Protein AF-A0A6G3MNT5-F1 (afdb_monomer_lite)

Structure (mmCIF, N/CA/C/O backbone):
data_AF-A0A6G3MNT5-F1
#
_entry.id   AF-A0A6G3MNT5-F1
#
loop_
_atom_site.group_PDB
_atom_site.id
_atom_site.type_symbol
_atom_site.label_atom_id
_atom_site.label_alt_id
_atom_site.label_comp_id
_atom_site.label_asym_id
_atom_site.label_entity_id
_atom_site.label_seq_id
_atom_site.pdbx_PDB_ins_code
_atom_site.Cartn_x
_atom_site.Cartn_y
_atom_site.Cartn_z
_atom_site.occupancy
_atom_site.B_iso_or_equiv
_atom_site.auth_seq_id
_atom_site.auth_comp_id
_atom_site.auth_asym_id
_atom_site.auth_atom_id
_atom_site.pdbx_PDB_model_num
ATOM 1 N N . GLY A 1 1 ? 2.084 -15.797 -32.235 1.00 76.75 1 GLY A N 1
ATOM 2 C CA . GLY A 1 1 ? 3.325 -15.262 -31.665 1.00 76.75 1 GLY A CA 1
ATOM 3 C C . GLY A 1 1 ? 3.982 -14.404 -32.711 1.00 76.75 1 GLY A C 1
ATOM 4 O O . GLY A 1 1 ? 4.496 -14.958 -33.673 1.00 76.75 1 GLY A O 1
ATOM 5 N N . LEU A 1 2 ? 3.894 -13.088 -32.563 1.00 87.75 2 LEU A N 1
ATOM 6 C CA . LEU A 1 2 ? 4.613 -12.113 -33.373 1.00 87.75 2 LEU A CA 1
ATOM 7 C C . LEU A 1 2 ? 5.985 -11.887 -32.730 1.00 87.75 2 LEU A C 1
ATOM 9 O O . LEU A 1 2 ? 6.063 -11.615 -31.535 1.00 87.75 2 LEU A O 1
ATOM 13 N N . VAL A 1 3 ? 7.059 -12.031 -33.503 1.00 92.75 3 VAL A N 1
ATOM 14 C CA . VAL A 1 3 ? 8.425 -11.760 -33.036 1.00 92.75 3 VAL A CA 1
ATOM 15 C C . VAL A 1 3 ? 9.009 -10.653 -33.894 1.00 92.75 3 VAL A C 1
ATOM 17 O O . VAL A 1 3 ? 9.014 -10.753 -35.120 1.00 92.75 3 VAL A O 1
ATOM 20 N N . SER A 1 4 ? 9.489 -9.602 -33.244 1.00 93.50 4 SER A N 1
ATOM 21 C CA . SER A 1 4 ? 9.986 -8.396 -33.906 1.00 93.50 4 SER A CA 1
ATOM 22 C C . SER A 1 4 ? 11.153 -7.804 -33.129 1.00 93.50 4 SER A C 1
ATOM 24 O O . SER A 1 4 ? 11.095 -7.691 -31.904 1.00 93.50 4 SER A O 1
ATOM 26 N N . GLU A 1 5 ? 12.201 -7.404 -33.842 1.00 94.25 5 GLU A N 1
ATOM 27 C CA . GLU A 1 5 ? 13.325 -6.664 -33.274 1.00 94.25 5 GLU A CA 1
ATOM 28 C C . GLU A 1 5 ? 13.074 -5.160 -33.405 1.00 94.25 5 GLU A C 1
ATOM 30 O O . GLU A 1 5 ? 12.758 -4.662 -34.486 1.00 94.25 5 GLU A O 1
ATOM 35 N N . TYR A 1 6 ? 13.249 -4.434 -32.305 1.00 92.44 6 TYR A N 1
ATOM 36 C CA . TYR A 1 6 ? 13.182 -2.981 -32.263 1.00 92.44 6 TYR A CA 1
ATOM 37 C C . TYR A 1 6 ? 14.503 -2.418 -31.753 1.00 92.44 6 TYR A C 1
ATOM 39 O O . TYR A 1 6 ? 15.073 -2.904 -30.777 1.00 92.44 6 TYR A O 1
ATOM 47 N N . HIS A 1 7 ? 14.968 -1.362 -32.411 1.00 91.44 7 HIS A N 1
ATOM 48 C CA . HIS A 1 7 ? 16.124 -0.594 -31.968 1.00 91.44 7 HIS A CA 1
ATOM 49 C C . HIS A 1 7 ? 15.609 0.589 -31.148 1.00 91.44 7 HIS A C 1
ATOM 51 O O . HIS A 1 7 ? 14.865 1.424 -31.667 1.00 91.44 7 HIS A O 1
ATOM 57 N N . LEU A 1 8 ? 15.967 0.638 -29.867 1.00 87.19 8 LEU A N 1
ATOM 58 C CA . LEU A 1 8 ? 15.614 1.730 -28.964 1.00 87.19 8 LEU A CA 1
ATOM 59 C C . LEU A 1 8 ? 16.914 2.404 -28.521 1.00 87.19 8 LEU A C 1
ATOM 61 O O . LEU A 1 8 ? 17.626 1.905 -27.653 1.00 87.19 8 LEU A O 1
ATOM 65 N N . GLY A 1 9 ? 17.243 3.533 -29.152 1.00 85.06 9 GLY A N 1
ATOM 66 C CA . GLY A 1 9 ? 18.557 4.157 -28.997 1.00 85.06 9 GLY A CA 1
ATOM 67 C C . GLY A 1 9 ? 19.651 3.292 -29.625 1.00 85.06 9 GLY A C 1
ATOM 68 O O . GLY A 1 9 ? 19.526 2.878 -30.775 1.00 85.06 9 GLY A O 1
ATOM 69 N N . GLU A 1 10 ? 20.713 3.017 -28.869 1.00 87.38 10 GLU A N 1
ATOM 70 C CA . GLU A 1 10 ? 21.821 2.152 -29.304 1.00 87.38 10 GLU A CA 1
ATOM 71 C C . GLU A 1 10 ? 21.590 0.666 -28.975 1.00 87.38 10 GLU A C 1
ATOM 73 O O . GLU A 1 10 ? 22.354 -0.197 -29.407 1.00 87.38 10 GLU A O 1
ATOM 78 N N . GLU A 1 11 ? 20.527 0.349 -28.232 1.00 88.38 11 GLU A N 1
ATOM 79 C CA . GLU A 1 11 ? 20.225 -1.007 -27.785 1.00 88.38 11 GLU A CA 1
ATOM 80 C C . GLU A 1 11 ? 19.181 -1.687 -28.681 1.00 88.38 11 GLU A C 1
ATOM 82 O O . GLU A 1 11 ? 18.238 -1.070 -29.190 1.00 88.38 11 GLU A O 1
ATOM 87 N N . LYS A 1 12 ? 19.345 -3.001 -28.856 1.00 92.69 12 LYS A N 1
ATOM 88 C CA . LYS A 1 12 ? 18.417 -3.850 -29.606 1.00 92.69 12 LYS A CA 1
ATOM 89 C C . LYS A 1 12 ? 17.573 -4.675 -28.652 1.00 92.69 12 LYS A C 1
ATOM 91 O O . LYS A 1 12 ? 18.104 -5.390 -27.804 1.00 92.69 12 LYS A O 1
ATOM 96 N N . PHE A 1 13 ?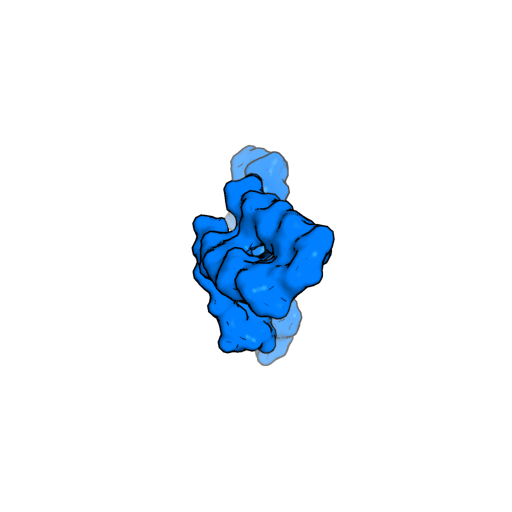 16.263 -4.629 -28.844 1.00 93.38 13 PHE A N 1
ATOM 97 C CA . PHE A 1 13 ? 15.292 -5.374 -28.056 1.00 93.38 13 PHE A CA 1
ATOM 98 C C . PHE A 1 13 ? 14.498 -6.312 -28.958 1.00 93.38 13 PHE A C 1
ATOM 100 O O . PHE A 1 13 ? 13.995 -5.913 -30.005 1.00 93.38 13 PHE A O 1
ATOM 107 N N . THR A 1 14 ? 14.340 -7.564 -28.533 1.00 93.88 14 THR A N 1
ATOM 108 C CA . THR A 1 14 ? 13.429 -8.513 -29.183 1.00 93.88 14 THR A CA 1
ATOM 109 C C . THR A 1 14 ? 12.107 -8.527 -28.433 1.00 93.88 14 THR A C 1
ATOM 111 O O . THR A 1 14 ? 12.057 -8.879 -27.255 1.00 93.88 14 THR A O 1
ATOM 114 N N . PHE A 1 15 ? 11.031 -8.162 -29.119 1.00 92.12 15 PHE A N 1
ATOM 115 C CA . PHE A 1 15 ? 9.678 -8.214 -28.588 1.00 92.12 15 PHE A CA 1
ATOM 116 C C . PHE A 1 15 ? 8.981 -9.473 -29.092 1.00 92.12 15 PHE A C 1
ATOM 118 O O . PHE A 1 15 ? 8.985 -9.766 -30.288 1.00 92.12 15 PHE A O 1
ATOM 125 N N . ILE A 1 16 ? 8.381 -10.209 -28.157 1.00 91.19 16 ILE A N 1
ATOM 126 C CA . ILE A 1 16 ? 7.567 -11.394 -28.422 1.00 91.19 16 ILE A CA 1
ATOM 127 C C . ILE A 1 16 ? 6.144 -11.056 -27.979 1.00 91.19 16 ILE A C 1
ATOM 129 O O . ILE A 1 16 ? 5.886 -10.857 -26.793 1.00 91.19 16 ILE A O 1
ATOM 133 N N . GLN A 1 17 ? 5.236 -10.952 -28.940 1.00 88.06 17 GLN A N 1
ATOM 134 C CA . GLN A 1 17 ? 3.848 -10.525 -28.763 1.00 88.06 17 GLN A CA 1
ATOM 135 C C . GLN A 1 17 ? 2.887 -11.602 -29.293 1.00 88.06 17 GLN A C 1
ATOM 137 O O . GLN A 1 17 ? 3.313 -12.596 -29.887 1.00 88.06 17 GLN A O 1
ATOM 142 N N . ASP A 1 18 ? 1.584 -11.454 -29.046 1.00 86.50 18 ASP A N 1
ATOM 143 C CA . ASP A 1 18 ? 0.533 -12.385 -29.496 1.00 86.50 18 ASP A CA 1
ATOM 144 C C . ASP A 1 18 ? 0.822 -13.862 -29.168 1.00 86.50 18 ASP A C 1
ATOM 146 O O . ASP A 1 18 ? 0.725 -14.762 -30.016 1.00 86.50 18 ASP A O 1
ATOM 150 N N . VAL A 1 19 ? 1.259 -14.119 -27.932 1.00 86.81 19 VAL A N 1
ATOM 151 C CA . VAL A 1 19 ? 1.516 -15.472 -27.426 1.00 86.81 19 VAL A CA 1
ATOM 152 C C . VAL A 1 19 ? 0.182 -16.095 -26.982 1.00 86.81 19 VAL A C 1
ATOM 154 O O . VAL A 1 19 ? -0.470 -15.522 -26.113 1.00 86.81 19 VAL A O 1
ATOM 157 N N . PRO A 1 20 ? -0.226 -17.266 -27.518 1.00 79.06 20 PRO A N 1
ATOM 158 C CA . PRO A 1 20 ? -1.545 -17.862 -27.251 1.00 79.06 20 PRO A CA 1
ATOM 159 C C . PRO A 1 20 ? -1.838 -18.168 -25.775 1.00 79.06 20 PRO A C 1
ATOM 161 O O . PRO A 1 20 ? -2.996 -18.245 -25.383 1.00 79.06 20 PRO A O 1
ATOM 164 N N . LEU A 1 21 ? -0.795 -18.362 -24.961 1.00 74.06 21 LEU A N 1
ATOM 165 C CA . LEU A 1 21 ? -0.896 -18.638 -23.530 1.00 74.06 21 LEU A CA 1
ATOM 166 C C . LEU A 1 21 ? 0.011 -17.668 -22.763 1.00 74.06 21 LEU A C 1
ATOM 168 O O . LEU A 1 21 ? 1.150 -17.983 -22.416 1.00 74.06 21 LEU A O 1
ATOM 172 N N . SER A 1 22 ? -0.470 -16.446 -22.546 1.00 67.94 22 SER A N 1
ATOM 173 C CA . SER A 1 22 ? 0.291 -15.381 -21.888 1.00 67.94 22 SER A CA 1
ATOM 174 C C . SER A 1 22 ? 0.254 -15.525 -20.359 1.00 67.94 22 SER A C 1
ATOM 176 O O . SER A 1 22 ? -0.413 -14.763 -19.664 1.00 67.94 22 SER A O 1
ATOM 178 N N . GLY A 1 23 ? 0.962 -16.523 -19.821 1.00 80.31 23 GLY A N 1
ATOM 179 C CA . GLY A 1 23 ? 1.180 -16.673 -18.371 1.00 80.31 23 GLY A CA 1
ATOM 180 C C . GLY A 1 23 ? 2.267 -15.747 -17.806 1.00 80.31 23 GLY A C 1
ATOM 181 O O . GLY A 1 23 ? 2.460 -15.681 -16.596 1.00 80.31 23 GLY A O 1
ATOM 182 N N . SER A 1 24 ? 2.991 -15.043 -18.677 1.00 86.44 24 SER A N 1
ATOM 183 C CA . SER A 1 24 ? 4.053 -14.105 -18.324 1.00 86.44 24 SER A CA 1
ATOM 184 C C . SER A 1 24 ? 4.015 -12.912 -19.268 1.00 86.44 24 SER A C 1
ATOM 186 O O . SER A 1 24 ? 3.816 -13.072 -20.474 1.00 86.44 24 SER A O 1
ATOM 188 N N . VAL A 1 25 ? 4.204 -11.722 -18.708 1.00 90.88 25 VAL A N 1
ATOM 189 C CA . VAL A 1 25 ? 4.296 -10.457 -19.437 1.00 90.88 25 VAL A CA 1
ATOM 190 C C . VAL A 1 25 ? 5.504 -9.683 -18.928 1.00 90.88 25 VAL A C 1
ATOM 192 O O . VAL A 1 25 ? 5.884 -9.791 -17.761 1.00 90.88 25 VAL A O 1
ATOM 195 N N . THR A 1 26 ? 6.118 -8.893 -19.801 1.00 91.69 26 THR A N 1
ATOM 196 C CA . THR A 1 26 ? 7.265 -8.050 -19.454 1.00 91.69 26 THR A CA 1
ATOM 197 C C . THR A 1 26 ? 6.896 -6.591 -19.662 1.00 91.69 26 THR A C 1
ATOM 199 O O . THR A 1 26 ? 6.391 -6.221 -20.718 1.00 91.69 26 THR A O 1
ATOM 202 N N . ILE A 1 27 ? 7.164 -5.761 -18.654 1.00 92.81 27 ILE A N 1
ATOM 203 C CA . ILE A 1 27 ? 7.015 -4.307 -18.735 1.00 92.81 27 ILE A CA 1
ATOM 204 C C . ILE A 1 27 ? 8.413 -3.720 -18.930 1.00 92.81 27 ILE A C 1
ATOM 206 O O . ILE A 1 27 ? 9.269 -3.859 -18.056 1.00 92.81 27 ILE A O 1
ATOM 210 N N . LEU A 1 28 ? 8.644 -3.080 -20.076 1.00 92.31 28 LEU A N 1
ATOM 211 C CA . LEU A 1 28 ? 9.879 -2.352 -20.357 1.00 92.31 28 LEU A CA 1
ATOM 212 C C . LEU A 1 28 ? 9.751 -0.914 -19.841 1.00 92.31 28 LEU A C 1
ATOM 214 O O . LEU A 1 28 ? 8.800 -0.215 -20.185 1.00 92.31 28 LEU A O 1
ATOM 218 N N . ILE A 1 29 ? 10.710 -0.476 -19.024 1.00 92.50 29 ILE A N 1
ATOM 219 C CA . ILE A 1 29 ? 10.728 0.856 -18.406 1.00 92.50 29 ILE A CA 1
ATOM 220 C C . ILE A 1 29 ? 12.003 1.567 -18.850 1.00 92.50 29 ILE A C 1
ATOM 222 O O . ILE A 1 29 ? 13.096 1.034 -18.670 1.00 92.50 29 ILE A O 1
ATOM 226 N N . ASN A 1 30 ? 11.862 2.779 -19.383 1.00 91.00 30 ASN A N 1
ATOM 227 C CA . ASN A 1 30 ? 12.981 3.662 -19.696 1.00 91.00 30 ASN A CA 1
ATOM 228 C C . ASN A 1 30 ? 12.999 4.843 -18.715 1.00 91.00 30 ASN A C 1
ATOM 230 O O . ASN A 1 30 ? 11.944 5.379 -18.374 1.00 91.00 30 ASN A O 1
ATOM 234 N N . GLY A 1 31 ? 14.178 5.252 -18.252 1.00 90.31 31 GLY A N 1
ATOM 235 C CA . GLY A 1 31 ? 14.312 6.279 -17.225 1.00 90.31 31 GLY A CA 1
ATOM 236 C C . GLY A 1 31 ? 15.703 6.914 -17.210 1.00 90.31 31 GLY A C 1
ATOM 237 O O . GLY A 1 31 ? 16.675 6.275 -17.603 1.00 90.31 31 GLY A O 1
ATOM 238 N N . PRO A 1 32 ? 15.817 8.170 -16.744 1.00 91.31 32 PRO A N 1
ATOM 239 C CA . PRO A 1 32 ? 17.033 8.972 -16.893 1.00 91.31 32 PRO A CA 1
ATOM 240 C C . PRO A 1 32 ? 18.175 8.532 -15.969 1.00 91.31 32 PRO A C 1
ATOM 242 O O . PRO A 1 32 ? 19.342 8.777 -16.260 1.00 91.31 32 PRO A O 1
ATOM 245 N N . THR A 1 33 ? 17.859 7.905 -14.831 1.00 95.88 33 THR A N 1
ATOM 246 C CA . THR A 1 33 ? 18.849 7.448 -13.849 1.00 95.88 33 THR A CA 1
ATOM 247 C C . THR A 1 33 ? 18.472 6.082 -13.289 1.00 95.88 33 THR A C 1
ATOM 249 O O . THR A 1 33 ? 17.294 5.733 -13.189 1.00 95.88 33 THR A O 1
ATOM 252 N N . LYS A 1 34 ? 19.478 5.321 -12.837 1.00 94.44 34 LYS A N 1
ATOM 253 C CA . LYS A 1 34 ? 19.263 4.029 -12.160 1.00 94.44 34 LYS A CA 1
ATOM 254 C C . LYS A 1 34 ? 18.386 4.159 -10.913 1.00 94.44 34 LYS A C 1
ATOM 256 O O . LYS A 1 34 ? 17.588 3.270 -10.638 1.00 94.44 34 LYS A O 1
ATOM 261 N N . HIS A 1 35 ? 18.511 5.265 -10.177 1.00 96.25 35 HIS A N 1
ATOM 262 C CA . HIS A 1 35 ? 17.689 5.503 -8.994 1.00 96.25 35 HIS A CA 1
ATOM 263 C C . HIS A 1 35 ? 16.209 5.665 -9.360 1.00 96.25 35 HIS A C 1
ATOM 265 O O . HIS A 1 35 ? 15.368 4.982 -8.778 1.00 96.25 35 HIS A O 1
ATOM 271 N N . CYS A 1 36 ? 15.908 6.490 -10.367 1.00 96.19 36 CYS A N 1
ATOM 272 C CA . CYS A 1 36 ? 14.547 6.685 -10.862 1.00 96.19 36 CYS A CA 1
ATOM 273 C C . CYS A 1 36 ? 13.952 5.369 -11.389 1.00 96.19 36 CYS A C 1
ATOM 275 O O . CYS A 1 36 ? 12.831 5.013 -11.037 1.00 96.19 36 CYS A O 1
ATOM 277 N N . LEU A 1 37 ? 14.734 4.589 -12.145 1.00 96.44 37 LEU A N 1
ATOM 278 C CA . LEU A 1 37 ? 14.324 3.261 -12.613 1.00 96.44 37 LEU A CA 1
ATOM 279 C C . LEU A 1 37 ? 13.977 2.310 -11.457 1.00 96.44 37 LEU A C 1
ATOM 281 O O . LEU A 1 37 ? 12.981 1.596 -11.542 1.00 96.44 37 LEU A O 1
ATOM 285 N N . SER A 1 38 ? 14.758 2.316 -10.370 1.00 96.44 38 SER A N 1
ATOM 286 C CA . SER A 1 38 ? 14.447 1.518 -9.176 1.00 96.44 38 SER A CA 1
ATOM 287 C C . SER A 1 38 ? 13.131 1.955 -8.535 1.00 96.44 38 SER A C 1
ATOM 289 O O . SER A 1 38 ? 12.290 1.110 -8.258 1.00 96.44 38 SER A O 1
ATOM 291 N N . GLN A 1 39 ? 12.918 3.263 -8.367 1.00 96.31 39 GLN A N 1
ATOM 292 C CA . GLN A 1 39 ? 11.681 3.793 -7.784 1.00 96.31 39 GLN A CA 1
ATOM 293 C C . GLN A 1 39 ? 10.451 3.441 -8.626 1.00 96.31 39 GLN A C 1
ATOM 295 O O . GLN A 1 39 ? 9.432 3.025 -8.081 1.00 96.31 39 GLN A O 1
ATOM 300 N N . ILE A 1 40 ? 10.543 3.555 -9.955 1.00 96.88 40 ILE A N 1
ATOM 301 C CA . ILE A 1 40 ? 9.443 3.190 -10.859 1.00 96.88 40 ILE A CA 1
ATOM 302 C C . ILE A 1 40 ? 9.174 1.682 -10.797 1.00 96.88 40 ILE A C 1
ATOM 304 O O . ILE A 1 40 ? 8.017 1.263 -10.751 1.00 96.88 40 ILE A O 1
ATOM 308 N N . LYS A 1 41 ? 10.226 0.857 -10.764 1.00 96.12 41 LYS A N 1
ATOM 309 C CA . LYS A 1 41 ? 10.094 -0.597 -10.617 1.00 96.12 41 LYS A CA 1
ATOM 310 C C . LYS A 1 41 ? 9.367 -0.964 -9.321 1.00 96.12 41 LYS A C 1
ATOM 312 O O . LYS A 1 41 ? 8.477 -1.815 -9.359 1.00 96.12 41 LYS A O 1
ATOM 317 N N . ASP A 1 42 ? 9.731 -0.334 -8.208 1.00 96.75 42 ASP A N 1
ATOM 318 C CA . ASP A 1 42 ? 9.102 -0.579 -6.909 1.00 96.75 42 ASP A CA 1
ATOM 319 C C . ASP A 1 42 ? 7.636 -0.113 -6.915 1.00 96.75 42 ASP A C 1
ATOM 321 O O . ASP A 1 42 ? 6.748 -0.891 -6.571 1.00 96.75 42 ASP A O 1
ATOM 325 N N . ALA A 1 43 ? 7.349 1.073 -7.461 1.00 97.19 43 ALA A N 1
ATOM 326 C CA . ALA A 1 43 ? 5.984 1.586 -7.593 1.00 97.19 43 ALA A CA 1
ATOM 327 C C . ALA A 1 43 ? 5.078 0.683 -8.453 1.00 97.19 43 ALA A C 1
ATOM 329 O O . ALA A 1 43 ? 3.930 0.423 -8.090 1.00 97.19 43 ALA A O 1
ATOM 330 N N . ILE A 1 44 ? 5.584 0.163 -9.578 1.00 96.94 44 ILE A N 1
ATOM 331 C CA . ILE A 1 44 ? 4.838 -0.785 -10.423 1.00 96.94 44 ILE A CA 1
ATOM 332 C C . ILE A 1 44 ? 4.576 -2.083 -9.661 1.00 96.94 44 ILE A C 1
ATOM 334 O O . ILE A 1 44 ? 3.467 -2.618 -9.713 1.00 96.94 44 ILE A O 1
ATOM 338 N N . ARG A 1 45 ? 5.575 -2.594 -8.936 1.00 96.12 45 ARG A N 1
ATOM 339 C CA . ARG A 1 45 ? 5.428 -3.812 -8.135 1.00 96.12 45 ARG A CA 1
ATOM 340 C C . ARG A 1 45 ? 4.358 -3.645 -7.054 1.00 96.12 45 ARG A C 1
ATOM 342 O O . ARG A 1 45 ? 3.527 -4.541 -6.893 1.00 96.12 45 ARG A O 1
ATOM 349 N N . ASP A 1 46 ? 4.361 -2.516 -6.356 1.00 97.44 46 ASP A N 1
ATOM 350 C CA . ASP A 1 46 ? 3.392 -2.215 -5.303 1.00 97.44 46 ASP A CA 1
ATOM 351 C C . ASP A 1 46 ? 1.982 -2.025 -5.874 1.00 97.44 46 ASP A C 1
ATOM 353 O O . ASP A 1 46 ? 1.023 -2.606 -5.360 1.00 97.44 46 ASP A O 1
ATOM 357 N N . GLY A 1 47 ? 1.856 -1.314 -6.998 1.00 97.00 47 GLY A N 1
ATOM 358 C CA . GLY A 1 47 ? 0.585 -1.139 -7.703 1.00 97.00 47 GLY A CA 1
ATOM 359 C C . GLY A 1 47 ? -0.021 -2.465 -8.170 1.00 97.00 47 GLY A C 1
ATOM 360 O O . GLY A 1 47 ? -1.193 -2.739 -7.906 1.00 97.00 47 GLY A O 1
ATOM 361 N N . LEU A 1 48 ? 0.778 -3.337 -8.794 1.00 96.50 48 LEU A N 1
ATOM 362 C CA . LEU A 1 48 ? 0.320 -4.668 -9.214 1.00 96.50 48 LEU A CA 1
ATOM 363 C C . LEU A 1 48 ? -0.136 -5.513 -8.020 1.00 96.50 48 LEU A C 1
ATOM 365 O O . LEU A 1 48 ? -1.132 -6.234 -8.115 1.00 96.50 48 LEU A O 1
ATOM 369 N N . ARG A 1 49 ? 0.556 -5.403 -6.882 1.00 96.31 49 ARG A N 1
ATOM 370 C CA . ARG A 1 49 ? 0.175 -6.097 -5.650 1.00 96.31 49 ARG A CA 1
ATOM 371 C C . ARG A 1 49 ? -1.150 -5.585 -5.091 1.00 96.31 49 ARG A C 1
ATOM 373 O O . ARG A 1 49 ? -1.981 -6.398 -4.692 1.00 96.31 49 ARG A O 1
ATOM 380 N N . ALA A 1 50 ? -1.361 -4.271 -5.089 1.00 96.19 50 ALA A N 1
ATOM 381 C CA . ALA A 1 50 ? -2.611 -3.666 -4.642 1.00 96.19 50 ALA 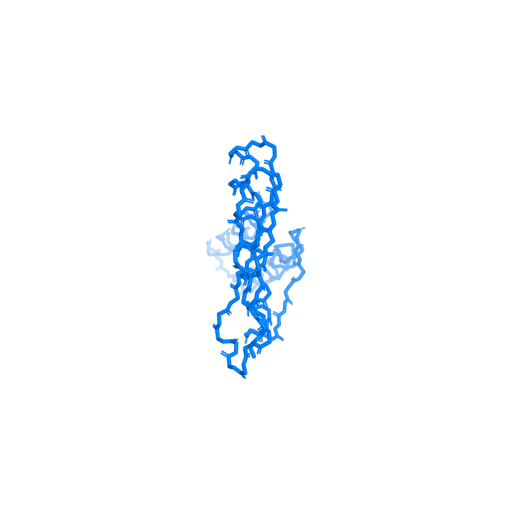A CA 1
ATOM 382 C C . ALA A 1 50 ? -3.798 -4.117 -5.510 1.00 96.19 50 ALA A C 1
ATOM 384 O O . ALA A 1 50 ? -4.820 -4.548 -4.976 1.00 96.19 50 ALA A O 1
ATOM 385 N N . VAL A 1 51 ? -3.638 -4.107 -6.839 1.00 96.06 51 VAL A N 1
ATOM 386 C CA . VAL A 1 51 ? -4.666 -4.587 -7.780 1.00 96.06 51 VAL A CA 1
ATOM 387 C C . VAL A 1 51 ? -4.955 -6.074 -7.573 1.00 96.06 51 VAL A C 1
ATOM 389 O O . VAL A 1 51 ? -6.118 -6.472 -7.513 1.00 96.06 51 VAL A O 1
ATOM 392 N N . TYR A 1 52 ? -3.916 -6.898 -7.418 1.00 95.94 52 TYR A N 1
ATOM 393 C CA . TYR A 1 52 ? -4.084 -8.325 -7.154 1.00 95.94 52 TYR A CA 1
ATOM 394 C C . TYR A 1 52 ? -4.877 -8.583 -5.866 1.00 95.94 52 TYR A C 1
ATOM 396 O O . TYR A 1 52 ? -5.816 -9.379 -5.879 1.00 95.94 52 TYR A O 1
ATOM 404 N N . ASN A 1 53 ? -4.542 -7.885 -4.776 1.00 96.25 53 ASN A N 1
ATOM 405 C CA . ASN A 1 53 ? -5.259 -8.012 -3.508 1.00 96.25 53 ASN A CA 1
ATOM 406 C C . ASN A 1 53 ? -6.725 -7.581 -3.650 1.00 96.25 53 ASN A C 1
ATOM 408 O O . ASN A 1 53 ? -7.609 -8.314 -3.224 1.00 96.25 53 ASN A O 1
ATOM 412 N N . ALA A 1 54 ? -7.003 -6.465 -4.332 1.00 96.19 54 ALA A N 1
ATOM 413 C CA . ALA A 1 54 ? -8.374 -6.004 -4.560 1.00 96.19 54 ALA A CA 1
ATOM 414 C C . ALA A 1 54 ? -9.226 -7.035 -5.328 1.00 96.19 54 ALA A C 1
ATOM 416 O O . ALA A 1 54 ? -10.379 -7.284 -4.972 1.00 96.19 54 ALA A O 1
ATOM 417 N N . ILE A 1 55 ? -8.654 -7.678 -6.353 1.00 96.50 55 ILE A N 1
ATOM 418 C CA . ILE A 1 55 ? -9.334 -8.738 -7.117 1.00 96.50 55 ILE A CA 1
ATOM 419 C C . ILE A 1 55 ? -9.555 -9.985 -6.250 1.00 96.50 55 ILE A C 1
ATOM 421 O O . ILE A 1 55 ? -10.617 -10.611 -6.321 1.00 96.50 55 ILE A O 1
ATOM 425 N N . LYS A 1 56 ? -8.553 -10.363 -5.450 1.00 97.12 56 LYS A N 1
ATOM 426 C CA . LYS A 1 56 ? -8.589 -11.563 -4.610 1.00 97.12 56 LYS A CA 1
ATOM 427 C C . LYS A 1 56 ? -9.585 -11.432 -3.457 1.00 97.12 56 LYS A C 1
ATOM 429 O O . LYS A 1 56 ? -10.393 -12.338 -3.260 1.00 97.12 56 LYS A O 1
ATOM 434 N N . ASP A 1 57 ? -9.528 -10.322 -2.730 1.00 95.81 57 ASP A N 1
ATOM 435 C CA . ASP A 1 57 ? -10.289 -10.106 -1.497 1.00 95.81 57 ASP A CA 1
ATOM 436 C C . ASP A 1 57 ? -11.726 -9.641 -1.789 1.00 95.81 57 ASP A C 1
ATOM 438 O O . ASP A 1 57 ? -12.627 -9.859 -0.981 1.00 95.81 57 ASP A O 1
ATOM 442 N N . ARG A 1 58 ? -11.967 -9.060 -2.977 1.00 95.94 58 ARG A N 1
ATOM 443 C CA . ARG A 1 58 ? -13.276 -8.565 -3.456 1.00 95.94 58 ARG A CA 1
ATOM 444 C C . ARG A 1 58 ? -13.925 -7.503 -2.561 1.00 95.94 58 ARG A C 1
ATOM 446 O O . ARG A 1 58 ? -15.109 -7.208 -2.714 1.00 95.94 58 ARG A O 1
ATOM 453 N N . CYS A 1 59 ? -13.163 -6.910 -1.654 1.00 94.44 59 CYS A N 1
ATOM 454 C CA . CYS A 1 59 ? -13.571 -5.789 -0.825 1.00 94.44 59 CYS A CA 1
ATOM 455 C C . CYS A 1 59 ? -12.395 -4.826 -0.641 1.00 94.44 59 CYS A C 1
ATOM 457 O O . CYS A 1 59 ? -11.232 -5.199 -0.794 1.00 94.44 59 CYS A O 1
ATOM 459 N N . VAL A 1 60 ? -12.710 -3.568 -0.343 1.00 94.38 60 VAL A N 1
ATOM 460 C CA . VAL A 1 60 ? -11.729 -2.514 -0.070 1.00 94.38 60 VAL A CA 1
ATOM 461 C C . VAL A 1 60 ? -12.242 -1.638 1.065 1.00 94.38 60 VAL A C 1
ATOM 463 O O . VAL A 1 60 ? -13.452 -1.518 1.263 1.00 94.38 60 VAL A O 1
ATOM 466 N N . LEU A 1 61 ? -11.319 -1.023 1.799 1.00 94.56 61 LEU A N 1
ATOM 467 C CA . LEU A 1 61 ? -11.625 -0.050 2.841 1.00 94.56 61 LEU A CA 1
ATOM 468 C C . LEU A 1 61 ? -11.185 1.356 2.403 1.00 94.56 61 LEU A C 1
ATOM 470 O O . LEU A 1 61 ? -10.234 1.478 1.624 1.00 94.56 61 LEU A O 1
ATOM 474 N N . PRO A 1 62 ? -11.854 2.419 2.883 1.00 94.88 62 PRO A N 1
ATOM 475 C CA . PRO A 1 62 ? -11.413 3.786 2.634 1.00 94.88 62 PRO A CA 1
ATOM 476 C C . PRO A 1 62 ? -10.059 4.045 3.313 1.00 94.88 62 PRO A C 1
ATOM 478 O O . PRO A 1 62 ? -9.844 3.656 4.455 1.00 94.88 62 PRO A O 1
ATOM 481 N N . GLY A 1 63 ? -9.134 4.688 2.601 1.00 93.19 63 GLY A N 1
ATOM 482 C CA . GLY A 1 63 ? -7.794 4.988 3.113 1.00 93.19 63 GLY A CA 1
ATOM 483 C C . GLY A 1 63 ? -7.712 6.287 3.924 1.00 93.19 63 GLY A C 1
ATOM 484 O O . GLY A 1 63 ? -8.713 6.797 4.423 1.00 93.19 63 GLY A O 1
ATOM 485 N N . ALA A 1 64 ? -6.496 6.841 4.001 1.00 94.06 64 ALA A N 1
ATOM 486 C CA . ALA A 1 64 ? -6.196 8.149 4.597 1.00 94.06 64 ALA A CA 1
ATOM 487 C C . ALA A 1 64 ? -6.697 8.324 6.046 1.00 94.06 64 ALA A C 1
ATOM 489 O O . ALA A 1 64 ? -7.245 9.368 6.393 1.00 94.06 64 ALA A O 1
ATOM 490 N N . GLY A 1 65 ? -6.545 7.295 6.885 1.00 94.06 65 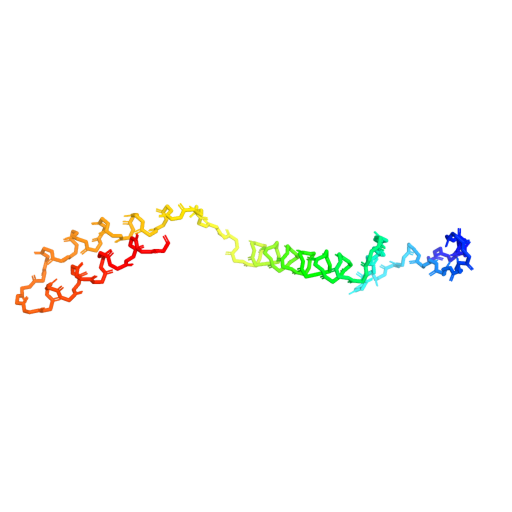GLY A N 1
ATOM 491 C CA . GLY A 1 65 ? -6.955 7.357 8.291 1.00 94.06 65 GLY A CA 1
ATOM 492 C C . GLY A 1 65 ? -8.462 7.178 8.523 1.00 94.06 65 GLY A C 1
ATOM 493 O O . GLY A 1 65 ? -8.923 7.223 9.663 1.00 94.06 65 GLY A O 1
ATOM 494 N N . SER A 1 66 ? -9.271 7.009 7.467 1.00 95.88 66 SER A N 1
ATOM 495 C CA . SER A 1 66 ? -10.733 6.938 7.605 1.00 95.88 66 SER A CA 1
ATOM 496 C C . SER A 1 66 ? -11.186 5.724 8.414 1.00 95.88 66 SER A C 1
ATOM 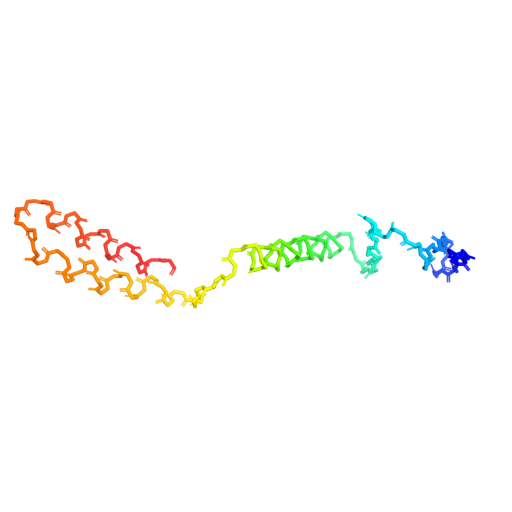498 O O . SER A 1 66 ? -12.177 5.813 9.141 1.00 95.88 66 SER A O 1
ATOM 500 N N . VAL A 1 67 ? -10.498 4.591 8.273 1.00 96.69 67 VAL A N 1
ATOM 501 C CA . VAL A 1 67 ? -10.816 3.366 9.017 1.00 96.69 67 VAL A CA 1
ATOM 502 C C . VAL A 1 67 ? -10.436 3.539 10.479 1.00 96.69 67 VAL A C 1
ATOM 504 O O . VAL A 1 67 ? -11.206 3.177 11.359 1.00 96.69 67 VAL A O 1
ATOM 507 N N . GLU A 1 68 ? -9.288 4.144 10.745 1.00 97.12 68 GLU A N 1
ATOM 508 C CA . GLU A 1 68 ? -8.745 4.397 12.072 1.00 97.12 68 GLU A CA 1
ATOM 509 C C . GLU A 1 68 ? -9.672 5.303 12.894 1.00 97.12 68 GLU A C 1
ATOM 511 O O . GLU A 1 68 ? -9.945 5.014 14.062 1.00 97.12 68 GLU A O 1
ATOM 516 N N . VAL A 1 69 ? -10.228 6.351 12.273 1.00 96.44 69 VAL A N 1
ATOM 517 C CA . VAL A 1 69 ? -11.223 7.234 12.905 1.00 96.44 69 VAL A CA 1
ATOM 518 C C . VAL A 1 69 ? -12.505 6.470 13.246 1.00 96.44 69 VAL A C 1
ATOM 520 O O . VAL A 1 69 ? -12.970 6.548 14.385 1.00 96.44 69 VAL A O 1
ATOM 523 N N . ALA A 1 70 ? -13.045 5.693 12.303 1.00 96.81 70 ALA A N 1
ATOM 524 C CA . ALA A 1 70 ? -14.252 4.899 12.538 1.00 96.81 70 ALA A CA 1
ATOM 525 C C . ALA A 1 70 ? -14.035 3.834 13.631 1.00 96.81 70 ALA A C 1
ATOM 527 O O . ALA A 1 70 ? -14.870 3.662 14.519 1.00 96.81 70 ALA A O 1
ATOM 528 N N . LEU A 1 71 ? -12.881 3.157 13.617 1.00 96.75 71 LEU A N 1
ATOM 529 C CA . LEU A 1 71 ? -12.511 2.168 14.629 1.00 96.75 71 LEU A CA 1
ATOM 530 C C . LEU A 1 71 ? -12.358 2.797 16.011 1.00 96.75 71 LEU A C 1
ATOM 532 O O . LEU A 1 71 ? -12.808 2.206 16.990 1.00 96.75 71 LEU A O 1
ATOM 536 N N . LYS A 1 72 ? -11.763 3.990 16.118 1.00 96.88 72 LYS A N 1
ATOM 537 C CA . LYS A 1 72 ? -11.695 4.715 17.391 1.00 96.88 72 LYS A CA 1
ATOM 538 C C . LYS A 1 72 ? -13.096 4.948 17.951 1.00 96.88 72 LYS A C 1
ATOM 540 O O . LYS A 1 72 ? -13.318 4.670 19.127 1.00 96.88 72 LYS A O 1
ATOM 545 N N . GLU A 1 73 ? -14.019 5.482 17.155 1.00 96.75 73 GLU A N 1
ATOM 546 C CA . GLU A 1 73 ? -15.382 5.770 17.620 1.00 96.75 73 GLU A CA 1
ATOM 547 C C . GLU A 1 73 ? -16.080 4.506 18.130 1.00 96.75 73 GLU A C 1
ATOM 549 O O . GLU A 1 73 ? -16.640 4.507 19.233 1.00 96.75 73 GLU A O 1
ATOM 554 N N . GLU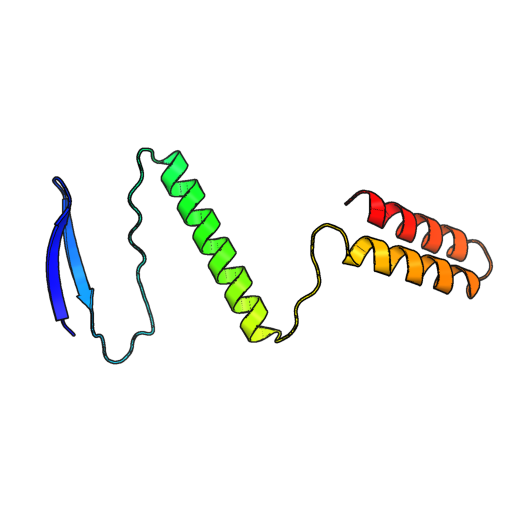 A 1 74 ? -15.956 3.408 17.385 1.00 97.62 74 GLU A N 1
ATOM 555 C CA . GLU A 1 74 ? -16.538 2.126 17.770 1.00 97.62 74 GLU A CA 1
ATOM 556 C C . GLU A 1 74 ? -15.892 1.559 19.043 1.00 97.62 74 GLU A C 1
ATOM 558 O O . GLU A 1 74 ? -16.590 1.139 19.966 1.00 97.62 74 GLU A O 1
ATOM 563 N N . LEU A 1 75 ? -14.564 1.634 19.167 1.00 97.00 75 LEU A N 1
ATOM 564 C CA . LEU A 1 75 ? -13.839 1.195 20.363 1.00 97.00 75 LEU A CA 1
ATOM 565 C C . LEU A 1 75 ? -14.170 2.041 21.596 1.00 97.00 75 LEU A C 1
ATOM 567 O O . LEU A 1 75 ? -14.258 1.506 22.702 1.00 97.00 75 LEU A O 1
ATOM 571 N N . ILE A 1 76 ? -14.391 3.348 21.437 1.00 96.56 76 ILE A N 1
ATOM 572 C CA . ILE A 1 76 ? -14.852 4.210 22.532 1.00 96.56 76 ILE A CA 1
ATOM 573 C C . ILE A 1 76 ? -16.261 3.804 22.972 1.00 96.56 76 ILE A C 1
ATOM 575 O O . ILE A 1 76 ? -16.528 3.760 24.175 1.00 96.56 76 ILE A O 1
ATOM 579 N N . ASN A 1 77 ? -17.155 3.460 22.044 1.00 96.69 77 ASN A N 1
ATOM 580 C CA . ASN A 1 77 ? -18.483 2.959 22.396 1.00 96.69 77 ASN A CA 1
ATOM 581 C C . ASN A 1 77 ? -18.408 1.598 23.093 1.00 96.69 77 ASN A C 1
ATOM 583 O O . ASN A 1 77 ? -19.018 1.428 24.149 1.00 96.69 77 ASN A O 1
ATOM 587 N N . PHE A 1 78 ? -17.588 0.684 22.579 1.00 96.50 78 PHE A N 1
ATOM 588 C CA . PHE A 1 78 ? -17.321 -0.611 23.200 1.00 96.50 78 PHE A CA 1
ATOM 589 C C . PHE A 1 78 ? -16.703 -0.476 24.598 1.00 96.50 78 PHE A C 1
ATOM 591 O O . PHE A 1 78 ? -17.069 -1.199 25.519 1.00 96.50 78 PHE A O 1
ATOM 598 N N . SER A 1 79 ? -15.836 0.513 24.825 1.00 96.00 79 SER A N 1
ATOM 599 C CA . SER A 1 79 ? -15.256 0.750 26.151 1.00 96.00 79 SER A CA 1
ATOM 600 C C . SER A 1 79 ? -16.324 1.013 27.221 1.00 96.00 79 SER A C 1
ATOM 602 O O . SER A 1 79 ? -16.113 0.693 28.387 1.00 96.00 79 SER A O 1
ATOM 604 N N . LYS A 1 80 ? -17.500 1.542 26.850 1.00 94.75 80 LYS A N 1
ATOM 605 C CA . LYS A 1 80 ? -18.606 1.802 27.789 1.00 94.75 80 LYS A CA 1
ATOM 606 C C . LYS A 1 80 ? -19.265 0.516 28.292 1.00 94.75 80 LYS A C 1
ATOM 608 O O . LYS A 1 80 ? -19.913 0.551 29.333 1.00 94.75 80 LYS A O 1
ATOM 613 N N . THR A 1 81 ? -19.109 -0.604 27.581 1.00 96.38 81 THR A N 1
ATOM 614 C CA . THR A 1 81 ? -19.633 -1.910 28.007 1.00 96.38 81 THR A CA 1
ATO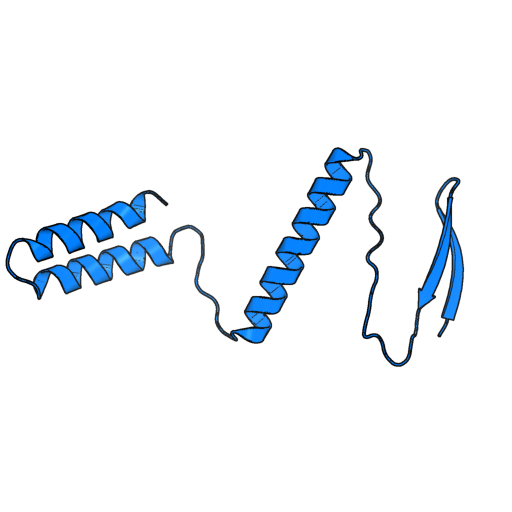M 615 C C . THR A 1 81 ? -18.671 -2.658 28.930 1.00 96.38 81 THR A C 1
ATOM 617 O O . THR A 1 81 ? -19.032 -3.706 29.458 1.00 96.38 81 THR A O 1
ATOM 620 N N . ILE A 1 82 ? -17.451 -2.145 29.120 1.00 94.25 82 ILE A N 1
ATOM 621 C CA . ILE A 1 82 ? -16.406 -2.748 29.951 1.00 94.25 82 ILE A CA 1
ATOM 622 C C . ILE A 1 82 ? -16.251 -1.927 31.230 1.00 94.25 82 ILE A C 1
ATOM 624 O O . ILE A 1 82 ? -16.197 -0.700 31.203 1.00 94.25 82 ILE A O 1
ATOM 628 N N . SER A 1 83 ? -16.133 -2.615 32.361 1.00 91.50 83 SER A N 1
ATOM 629 C CA . SER A 1 83 ? -15.887 -2.003 33.666 1.00 91.50 83 SER A CA 1
ATOM 630 C C . SER A 1 83 ? -14.482 -2.313 34.175 1.00 91.50 83 SER A C 1
ATOM 632 O O . SER A 1 83 ? -13.983 -3.421 34.004 1.00 91.50 83 SER A O 1
ATOM 634 N N . GLY A 1 84 ? -13.872 -1.366 34.886 1.00 92.56 84 GLY A N 1
ATOM 635 C CA . GLY A 1 84 ? -12.579 -1.566 35.541 1.00 92.56 84 GLY A CA 1
ATOM 636 C C . GLY A 1 84 ? -11.389 -1.141 34.681 1.00 92.56 84 GLY A C 1
ATOM 637 O O . GLY A 1 84 ? -11.514 -0.340 33.760 1.00 92.56 84 GLY A O 1
ATOM 638 N N . LYS A 1 85 ? -10.195 -1.644 35.011 1.00 92.94 85 LYS A N 1
ATOM 639 C CA . LYS A 1 85 ? -8.929 -1.173 34.413 1.00 92.94 85 LYS A CA 1
ATOM 640 C C . LYS A 1 85 ? -8.814 -1.465 32.914 1.00 92.94 85 LYS A C 1
ATOM 642 O O . LYS A 1 85 ? -8.127 -0.739 32.205 1.00 92.94 85 LYS A O 1
ATOM 647 N N . GLU A 1 86 ? -9.498 -2.496 32.436 1.00 94.00 86 GLU A N 1
ATOM 648 C CA . GLU A 1 86 ? -9.504 -2.898 31.026 1.00 94.00 86 GLU A CA 1
ATOM 649 C C . GLU A 1 86 ? -10.125 -1.823 30.129 1.00 94.00 86 GLU A C 1
ATOM 651 O O . GLU A 1 86 ? -9.622 -1.576 29.034 1.00 94.00 86 GLU A O 1
ATOM 656 N N . GLN A 1 87 ? -11.132 -1.097 30.628 1.00 96.38 87 GLN A N 1
ATOM 657 C CA . GLN A 1 87 ? -11.737 0.036 29.926 1.00 96.38 87 GLN A CA 1
ATOM 658 C C . GLN A 1 87 ? -10.690 1.096 29.556 1.00 96.38 87 GLN A C 1
ATOM 660 O O . GLN A 1 87 ? -10.677 1.593 28.432 1.00 96.38 87 GLN A O 1
ATOM 665 N N . LEU A 1 88 ? -9.774 1.407 30.480 1.00 94.62 88 LEU A N 1
ATOM 666 C CA . LEU A 1 88 ? -8.696 2.370 30.242 1.00 94.62 88 LEU A CA 1
ATOM 667 C C . LEU A 1 88 ? -7.744 1.885 29.145 1.00 94.62 88 LEU A C 1
ATOM 669 O O . LEU A 1 88 ? -7.277 2.689 28.343 1.00 94.62 88 LEU A O 1
ATOM 673 N N . GLY A 1 89 ? -7.493 0.574 29.084 1.00 95.94 89 GLY A N 1
ATOM 674 C CA . GLY A 1 89 ? -6.701 -0.045 28.023 1.00 95.94 89 GLY A CA 1
ATOM 675 C C . GLY A 1 89 ? -7.354 0.104 26.649 1.00 95.94 89 GLY A C 1
ATOM 676 O O . GLY A 1 89 ? -6.688 0.513 25.699 1.00 95.94 89 GLY A O 1
ATOM 677 N N . VAL A 1 90 ? -8.665 -0.145 26.551 1.00 96.06 90 VAL A N 1
ATOM 678 C CA . VAL A 1 90 ? -9.423 0.027 25.297 1.00 96.06 90 VAL A CA 1
ATOM 679 C C . VAL A 1 90 ? -9.408 1.485 24.840 1.00 96.06 90 VAL A C 1
ATOM 681 O O . VAL A 1 90 ? -9.148 1.756 23.669 1.00 96.06 90 VAL A O 1
ATOM 684 N N . VAL A 1 91 ? -9.615 2.433 25.757 1.00 95.62 91 VAL A N 1
ATOM 685 C CA . VAL A 1 91 ? -9.561 3.871 25.443 1.00 95.62 91 VAL A CA 1
ATOM 686 C C . VAL A 1 91 ? -8.159 4.288 24.991 1.00 95.62 91 VAL A C 1
ATOM 688 O O . VAL A 1 91 ? -8.021 5.036 24.022 1.00 95.62 91 VAL A O 1
ATOM 691 N N . ALA A 1 92 ? -7.110 3.797 25.653 1.00 96.31 92 ALA A N 1
ATOM 692 C CA . ALA A 1 92 ? -5.732 4.080 25.262 1.00 96.31 92 ALA A CA 1
ATOM 693 C C . ALA A 1 92 ? -5.425 3.552 23.852 1.00 96.31 92 ALA A C 1
ATOM 695 O O . ALA A 1 92 ? -4.843 4.276 23.046 1.00 96.31 92 ALA A O 1
ATOM 696 N N . PHE A 1 93 ? -5.869 2.333 23.533 1.00 96.31 93 PHE A N 1
ATOM 697 C CA . PHE A 1 93 ? -5.708 1.757 22.200 1.00 96.31 93 PHE A CA 1
ATOM 698 C C . PHE A 1 93 ? -6.490 2.537 21.135 1.00 96.31 93 PHE A C 1
ATOM 700 O O . PHE A 1 93 ? -5.928 2.881 20.099 1.00 96.31 93 PHE A O 1
ATOM 707 N N . ALA A 1 94 ? -7.747 2.900 21.412 1.00 96.38 94 ALA A N 1
ATOM 708 C CA . ALA A 1 94 ? -8.555 3.718 20.508 1.00 96.38 94 ALA A CA 1
ATOM 709 C C . ALA A 1 94 ? -7.879 5.063 20.191 1.00 96.38 94 ALA A C 1
ATOM 711 O O . ALA A 1 94 ? -7.861 5.496 19.042 1.00 96.38 94 ALA A O 1
ATOM 712 N N . ASN A 1 95 ? -7.276 5.710 21.191 1.00 95.69 95 ASN A N 1
ATOM 713 C CA . ASN A 1 95 ? -6.538 6.956 20.983 1.00 95.69 95 ASN A CA 1
ATOM 714 C C . ASN A 1 95 ? -5.234 6.751 20.200 1.00 95.69 95 ASN A C 1
ATOM 716 O O . ASN A 1 95 ? -4.860 7.625 19.421 1.00 95.69 95 ASN A O 1
ATOM 720 N N . ALA A 1 96 ? -4.559 5.611 20.368 1.00 96.25 96 ALA A N 1
ATOM 721 C CA . ALA A 1 96 ? -3.344 5.293 19.621 1.00 96.25 96 ALA A CA 1
ATOM 722 C C . ALA A 1 96 ? -3.599 5.148 18.110 1.00 96.25 96 ALA A C 1
ATOM 724 O O . ALA A 1 96 ? -2.712 5.465 17.320 1.00 96.25 96 ALA A O 1
ATOM 725 N N . LEU A 1 97 ? -4.811 4.752 17.698 1.00 95.50 97 LEU A N 1
ATOM 726 C CA . LEU A 1 97 ? -5.189 4.690 16.279 1.00 95.50 97 LEU A CA 1
ATOM 727 C C . LEU A 1 97 ? -5.140 6.058 15.577 1.00 95.50 97 LEU A C 1
ATOM 729 O O . LEU A 1 97 ? -4.991 6.101 14.365 1.00 95.50 97 LEU A O 1
ATOM 733 N N . LEU A 1 98 ? -5.215 7.174 16.312 1.00 93.19 98 LEU A N 1
ATOM 734 C CA . LEU A 1 98 ? -5.135 8.526 15.737 1.00 93.19 98 LEU A CA 1
ATOM 735 C C . LEU A 1 98 ? -3.706 9.035 15.496 1.00 93.19 98 LEU A C 1
ATOM 737 O O . LEU A 1 98 ? -3.536 10.172 15.062 1.00 93.19 98 LEU A O 1
ATOM 741 N N . VAL A 1 99 ? -2.686 8.242 15.824 1.00 93.19 99 VAL A N 1
ATOM 742 C CA . VAL A 1 99 ? -1.275 8.587 15.565 1.00 93.19 99 VAL A CA 1
ATOM 743 C C . VAL A 1 99 ? -0.843 8.179 14.148 1.00 93.19 99 VAL A C 1
ATOM 745 O O . VAL A 1 99 ? 0.219 8.598 13.692 1.00 93.19 99 VAL A O 1
ATOM 748 N N . ILE A 1 100 ? -1.649 7.347 13.484 1.00 81.31 100 ILE A N 1
ATOM 749 C CA . ILE A 1 100 ? -1.398 6.792 12.149 1.00 81.31 100 ILE A CA 1
ATOM 750 C C . ILE A 1 100 ? -1.506 7.882 11.076 1.00 81.31 100 ILE A C 1
ATOM 752 O O . ILE A 1 100 ? -2.408 8.742 11.190 1.00 81.31 100 ILE A O 1
#

pLDDT: mean 93.2, std 5.21, range [67.94, 97.62]

Foldseek 3Di:
DDWDWDDDDPDIDIDDDPDPDPPDDDDDDDDDDPVVVVVVVVVVVVVVVVVVCCVVVVDDDDDDLPVLLVVLVVLLVVLVVDDDPVSVVSNVVSVVSVVD

Radius of gyration: 24.47 Å; chains: 1; bounding box: 42×28×69 Å

Secondary structure (DSSP, 8-state):
-EEEEEEETTEEEEEEE--SS-S--------SSHHHHHHHHHHHHHHHHHHHHHHHH-----TTTHHHHHHHHHHHHHHTT--SHHHHHHHHHHHHGGG-

InterPro domains:
  IPR002423 Chaperonin Cpn60/GroEL/TCP-1 family [PF00118] (2-100)
  IPR017998 T-complex protein 1 [PTHR11353] (1-100)
  IPR027409 GroEL-like apical domain superfamily [G3DSA:3.50.7.10] (1-22)
  IPR027410 TCP-1-like chaperonin intermediate domain superfamily [G3DSA:3.30.260.10] (23-58)
  IPR027413 GroEL-like equatorial domain superfamily [G3DSA:1.10.560.10] (59-100)
  IPR027413 GroEL-like equatorial domain superfamily [SSF48592] (36-100)

Sequence (100 aa):
GLVSEYHLGEEKFTFIQDVPLSGSVTILINGPTKHCLSQIKDAIRDGLRAVYNAIKDRCVLPGAGSVEVALKEELINFSKTISGKEQLGVVAFANALLVI

Organism: Henneguya salminicola (NCBI:txid69463)